Protein AF-A0A382P684-F1 (afdb_monomer_lite)

Secondary structure (DSSP, 8-state):
-B-SEEEE-TTT--EEEEEEEEEETTEEEEEEEEEEEETTEEEEEEEEEE---SSS-S--EEEEE-

Foldseek 3Di:
DDAPDKDADPVQRKIKGAQDWDQDPLKIKGARMWIDPDVVDIKTAQMKIDSDDDPDGPDIDTDRID

Sequence (66 aa):
MKADVTYFDLKSKKGKLLKSKIIANQVRINAKEIARLSANHFSVEDASLTTCKGVLPAWKIEAKSL

Radius of gyration: 12.5 Å; chains: 1; bounding box: 33×20×29 Å

Structure (mmCIF, N/CA/C/O backbone):
data_AF-A0A382P684-F1
#
_entry.id   AF-A0A382P684-F1
#
loop_
_atom_site.group_PDB
_atom_site.id
_atom_site.type_symbol
_atom_site.label_atom_id
_atom_site.label_alt_id
_atom_site.label_comp_id
_atom_site.label_asym_id
_atom_site.label_entity_id
_atom_site.label_seq_id
_atom_site.pdbx_PDB_ins_code
_atom_site.Cartn_x
_atom_site.Cartn_y
_atom_site.Cartn_z
_atom_site.occupancy
_atom_site.B_iso_or_equiv
_atom_site.auth_seq_id
_atom_site.auth_comp_id
_atom_site.auth_asym_id
_atom_site.auth_atom_id
_atom_site.pdbx_PDB_model_num
ATOM 1 N N . MET A 1 1 ? -6.184 -3.064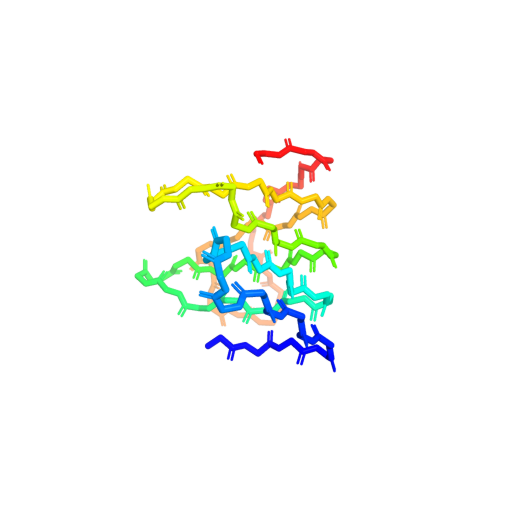 -7.100 1.00 81.50 1 MET A N 1
ATOM 2 C CA . MET A 1 1 ? -5.424 -3.127 -5.833 1.00 81.50 1 MET A CA 1
ATOM 3 C C . MET A 1 1 ? -5.236 -4.592 -5.485 1.00 81.50 1 MET A C 1
ATOM 5 O O . MET A 1 1 ? -6.189 -5.342 -5.640 1.00 81.50 1 MET A O 1
ATOM 9 N N . LYS A 1 2 ? -4.023 -5.008 -5.121 1.00 91.88 2 LYS A N 1
ATOM 10 C CA . LYS A 1 2 ? -3.712 -6.370 -4.659 1.00 91.88 2 LYS A CA 1
ATOM 11 C C . LYS A 1 2 ? -3.014 -6.271 -3.305 1.00 91.88 2 LYS A C 1
ATOM 13 O O . LYS A 1 2 ? -2.226 -5.348 -3.124 1.00 91.88 2 LYS A O 1
ATOM 18 N N . ALA A 1 3 ? -3.307 -7.181 -2.391 1.00 95.62 3 ALA A N 1
ATOM 19 C CA . ALA A 1 3 ? -2.661 -7.287 -1.088 1.00 95.62 3 ALA A CA 1
ATOM 20 C C . ALA A 1 3 ? -2.644 -8.760 -0.679 1.00 95.62 3 ALA A C 1
ATOM 22 O O . ALA A 1 3 ? -3.565 -9.493 -1.044 1.00 95.62 3 ALA A O 1
ATOM 23 N N . ASP A 1 4 ? -1.625 -9.172 0.069 1.00 96.69 4 ASP A N 1
ATOM 24 C CA . ASP A 1 4 ? -1.523 -10.554 0.549 1.00 96.69 4 ASP A CA 1
ATOM 25 C C . ASP A 1 4 ? -2.534 -10.816 1.669 1.00 96.69 4 ASP A C 1
ATOM 27 O O . ASP A 1 4 ? -3.143 -11.880 1.739 1.00 96.69 4 ASP A O 1
ATOM 31 N N . VAL A 1 5 ? -2.726 -9.827 2.547 1.00 96.31 5 VAL A N 1
ATOM 32 C CA . VAL A 1 5 ? -3.661 -9.906 3.673 1.00 96.31 5 VAL A CA 1
ATOM 33 C C . VAL A 1 5 ? -4.461 -8.620 3.758 1.00 96.31 5 VAL A C 1
ATOM 35 O O . VAL A 1 5 ? -3.942 -7.524 3.543 1.00 96.31 5 VAL A O 1
ATOM 38 N N . THR A 1 6 ? -5.743 -8.763 4.070 1.00 95.31 6 THR A N 1
ATOM 39 C CA . THR A 1 6 ? -6.697 -7.662 4.133 1.00 95.31 6 THR A CA 1
ATOM 40 C C . THR A 1 6 ? -7.563 -7.794 5.380 1.00 95.31 6 THR A C 1
ATOM 42 O O . THR A 1 6 ? -8.188 -8.829 5.590 1.00 95.31 6 THR A O 1
ATOM 45 N N . TYR A 1 7 ? -7.618 -6.735 6.186 1.00 94.94 7 TYR A N 1
ATOM 46 C CA . TYR A 1 7 ? -8.480 -6.633 7.361 1.00 94.94 7 TYR A CA 1
ATOM 47 C C . TYR A 1 7 ? -9.460 -5.480 7.181 1.00 94.94 7 TYR A C 1
ATOM 49 O O . TYR A 1 7 ? -9.056 -4.377 6.815 1.00 94.94 7 TYR A O 1
ATOM 57 N N . PHE A 1 8 ? -10.734 -5.714 7.489 1.00 92.38 8 PHE A N 1
ATOM 58 C CA . PHE A 1 8 ? -11.766 -4.682 7.468 1.00 92.38 8 PHE A CA 1
ATOM 59 C C . PHE A 1 8 ? -12.668 -4.794 8.688 1.00 92.38 8 PHE A C 1
ATOM 61 O O . PHE A 1 8 ? -13.198 -5.860 8.986 1.00 92.38 8 PHE A O 1
ATOM 68 N N . ASP A 1 9 ? -12.882 -3.663 9.350 1.00 91.94 9 ASP A N 1
ATOM 69 C CA . ASP A 1 9 ? -13.916 -3.509 10.361 1.00 91.94 9 ASP A CA 1
ATOM 70 C C . ASP A 1 9 ? -15.095 -2.756 9.737 1.00 91.94 9 ASP A C 1
ATOM 72 O O . ASP A 1 9 ? -15.004 -1.573 9.399 1.00 91.94 9 ASP A O 1
ATOM 76 N N . LEU A 1 10 ? -16.221 -3.454 9.584 1.00 90.06 10 LEU A N 1
ATOM 77 C CA . LEU A 1 10 ? -17.433 -2.900 8.983 1.00 90.06 10 LEU A CA 1
ATOM 78 C C . LEU A 1 10 ? -18.110 -1.846 9.869 1.00 90.06 10 LEU A C 1
ATOM 80 O O . LEU A 1 10 ? -18.733 -0.928 9.336 1.00 90.06 10 LEU A O 1
ATOM 84 N N . LYS A 1 11 ? -17.976 -1.941 11.201 1.00 91.38 11 LYS A N 1
ATOM 85 C CA . LYS A 1 11 ? -18.583 -0.986 12.139 1.00 91.38 11 LYS A CA 1
ATOM 86 C C . LYS A 1 11 ? -17.833 0.339 12.111 1.00 91.38 11 LYS A C 1
ATOM 88 O O . LYS A 1 11 ? -18.446 1.389 11.941 1.00 91.38 11 LYS A O 1
ATOM 93 N N . SER A 1 12 ? -16.506 0.294 12.244 1.00 88.88 12 SER A N 1
ATOM 94 C CA . SER A 1 12 ? -15.676 1.507 12.266 1.00 88.88 12 SER A CA 1
ATOM 95 C C . SER A 1 12 ? -15.260 2.004 10.877 1.00 88.88 12 SER A C 1
ATOM 97 O O . SER A 1 12 ? -14.703 3.094 10.757 1.00 88.88 12 SER A O 1
ATOM 99 N N . LYS A 1 13 ? -15.525 1.223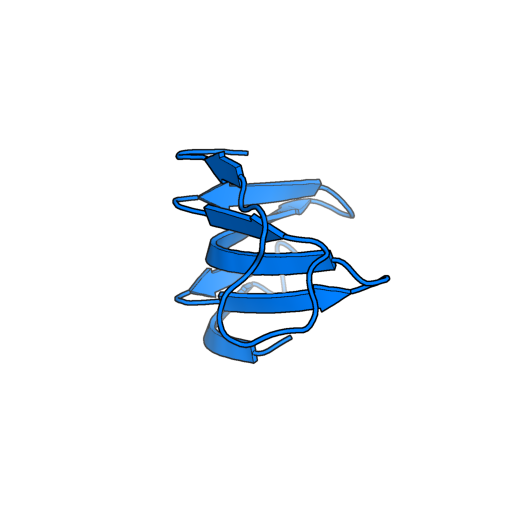 9.818 1.00 88.38 13 LYS A N 1
ATOM 100 C CA . LYS A 1 13 ? -15.096 1.467 8.426 1.00 88.38 13 LYS A CA 1
ATOM 101 C C . LYS A 1 13 ? -13.575 1.586 8.250 1.00 88.38 13 LYS A C 1
ATOM 103 O O . LYS A 1 13 ? -13.116 2.042 7.193 1.00 88.38 13 LYS A O 1
ATOM 108 N N . LYS A 1 14 ? -12.801 1.169 9.255 1.00 92.31 14 LYS A N 1
ATOM 109 C CA . LYS A 1 14 ? -11.340 1.085 9.208 1.00 92.31 14 LYS A CA 1
ATOM 110 C C . LYS A 1 14 ? -10.919 -0.173 8.459 1.00 92.31 14 LYS A C 1
ATOM 112 O O . LYS A 1 14 ? -11.632 -1.176 8.431 1.00 92.31 14 LYS A O 1
ATOM 117 N N . GLY A 1 15 ? -9.748 -0.118 7.843 1.00 93.44 15 GLY A N 1
ATOM 118 C CA . GLY A 1 15 ? -9.203 -1.257 7.117 1.00 93.44 15 GLY A CA 1
ATOM 119 C C . GLY A 1 15 ? -7.693 -1.198 7.027 1.00 93.44 15 GLY A C 1
ATOM 120 O O . GLY A 1 15 ? -7.110 -0.123 7.161 1.00 93.44 15 GLY A O 1
ATOM 121 N N . LYS A 1 16 ? -7.073 -2.354 6.815 1.00 95.44 16 LYS A N 1
ATOM 122 C CA . LYS A 1 16 ? -5.631 -2.500 6.628 1.00 95.44 16 LYS A CA 1
ATOM 123 C C . LYS A 1 16 ? -5.348 -3.470 5.494 1.00 95.44 16 LYS A C 1
ATOM 125 O O . LYS A 1 16 ? -5.968 -4.528 5.412 1.00 95.44 16 LYS A O 1
ATOM 130 N N . LEU A 1 17 ? -4.386 -3.117 4.657 1.00 95.69 17 LEU A N 1
ATOM 131 C CA . LEU A 1 17 ? -3.878 -3.945 3.571 1.00 95.69 17 LEU A CA 1
ATOM 132 C C . LEU A 1 17 ? -2.391 -4.179 3.803 1.00 95.69 17 LEU A C 1
ATOM 134 O O . LEU A 1 17 ? -1.637 -3.213 3.928 1.00 95.69 17 LEU A O 1
ATOM 138 N N . LEU A 1 18 ? -1.965 -5.438 3.846 1.00 96.69 18 LEU A N 1
ATOM 139 C CA . LEU A 1 18 ? -0.568 -5.806 4.062 1.00 96.69 18 LEU A CA 1
ATOM 140 C C . LEU A 1 18 ? 0.074 -6.310 2.770 1.00 96.69 18 LEU A C 1
ATOM 142 O O . LEU A 1 18 ? -0.561 -7.038 2.005 1.00 96.69 18 LEU A O 1
ATOM 146 N N . LYS A 1 19 ? 1.345 -5.942 2.559 1.00 95.94 19 LYS A N 1
ATOM 147 C CA . LYS A 1 19 ? 2.129 -6.252 1.348 1.00 95.94 19 LYS A CA 1
ATOM 148 C C . LYS A 1 19 ? 1.341 -5.894 0.086 1.00 95.94 19 LYS A C 1
ATOM 150 O O . LYS A 1 19 ? 0.994 -6.722 -0.753 1.00 95.94 19 LYS A O 1
ATOM 155 N N . SER A 1 20 ? 0.997 -4.620 0.008 1.00 94.12 20 SER A N 1
ATOM 156 C CA . SER A 1 20 ? 0.025 -4.083 -0.928 1.00 94.12 20 SER A CA 1
ATOM 157 C C . SER A 1 20 ? 0.690 -3.552 -2.187 1.00 94.12 20 SER A C 1
ATOM 159 O O . SER A 1 20 ? 1.712 -2.874 -2.121 1.00 94.12 20 SER A O 1
ATOM 161 N N . LYS A 1 21 ? 0.044 -3.778 -3.332 1.00 93.56 21 LYS A N 1
ATOM 162 C CA . LYS A 1 21 ? 0.359 -3.169 -4.623 1.00 93.56 21 LYS A CA 1
ATOM 163 C C . LYS A 1 21 ? -0.865 -2.455 -5.192 1.00 93.56 21 LYS A C 1
ATOM 165 O O . LYS A 1 21 ? -1.898 -3.068 -5.494 1.00 93.56 21 LYS A O 1
ATOM 170 N N . ILE A 1 22 ? -0.742 -1.147 -5.383 1.00 92.00 22 ILE A N 1
ATOM 171 C CA . ILE A 1 22 ? -1.765 -0.291 -5.988 1.00 92.00 22 ILE A CA 1
ATOM 172 C C . ILE A 1 22 ? -1.256 0.214 -7.332 1.00 92.00 22 ILE A C 1
ATOM 174 O O . ILE A 1 22 ? -0.101 0.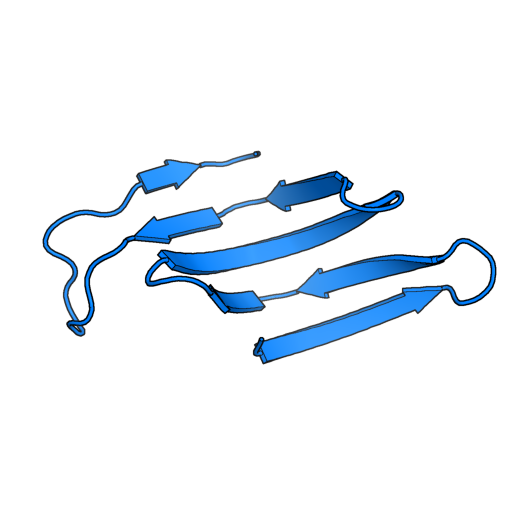605 -7.472 1.00 92.00 22 ILE A O 1
ATOM 178 N N . ILE A 1 23 ? -2.143 0.204 -8.322 1.00 89.25 23 ILE A N 1
ATOM 179 C CA . ILE A 1 23 ? -1.948 0.881 -9.600 1.00 89.25 23 ILE A CA 1
ATOM 180 C C . ILE A 1 23 ? -3.168 1.780 -9.772 1.00 89.25 23 ILE A C 1
ATOM 182 O O . ILE A 1 23 ? -4.277 1.267 -9.914 1.00 89.25 23 ILE A O 1
ATOM 186 N N . ALA A 1 24 ? -2.973 3.093 -9.683 1.00 86.50 24 ALA A N 1
ATOM 187 C CA . ALA A 1 24 ? -4.035 4.095 -9.768 1.00 86.50 24 ALA A CA 1
ATOM 188 C C . ALA A 1 24 ? -3.504 5.340 -10.486 1.00 86.50 24 ALA A C 1
ATOM 190 O O . ALA A 1 24 ? -2.407 5.786 -10.174 1.00 86.50 24 ALA A O 1
ATOM 191 N N . ASN A 1 25 ? -4.252 5.883 -11.454 1.00 85.19 25 ASN A N 1
ATOM 192 C CA . ASN A 1 25 ? -3.896 7.095 -12.210 1.00 85.19 25 ASN A CA 1
ATOM 193 C C . ASN A 1 25 ? -2.408 7.184 -12.595 1.00 85.19 25 ASN A C 1
ATOM 195 O O . ASN A 1 25 ? -1.747 8.184 -12.352 1.00 85.19 25 ASN A O 1
ATOM 199 N N . GLN A 1 26 ? -1.875 6.110 -13.191 1.00 86.19 26 GLN A N 1
ATOM 200 C CA . GLN A 1 26 ? -0.474 5.990 -13.630 1.00 86.19 26 GLN A CA 1
ATOM 201 C C . GLN A 1 26 ? 0.578 5.893 -12.507 1.00 86.19 26 GLN A C 1
ATOM 203 O O . GLN A 1 26 ? 1.729 5.575 -12.798 1.00 86.19 26 GLN A O 1
ATOM 208 N N . VAL A 1 27 ? 0.188 6.047 -11.242 1.00 90.94 27 VAL A N 1
ATOM 209 C CA . VAL A 1 27 ? 1.039 5.821 -10.071 1.00 90.94 27 VAL A CA 1
ATOM 210 C C . VAL A 1 27 ? 0.994 4.347 -9.676 1.00 90.94 27 VAL A C 1
ATOM 212 O O . VAL A 1 27 ? -0.065 3.715 -9.614 1.00 90.94 27 VAL A O 1
ATOM 215 N N . ARG A 1 28 ? 2.170 3.790 -9.400 1.00 92.44 28 ARG A N 1
ATOM 216 C CA . ARG A 1 28 ? 2.368 2.474 -8.798 1.00 92.44 28 ARG A CA 1
ATO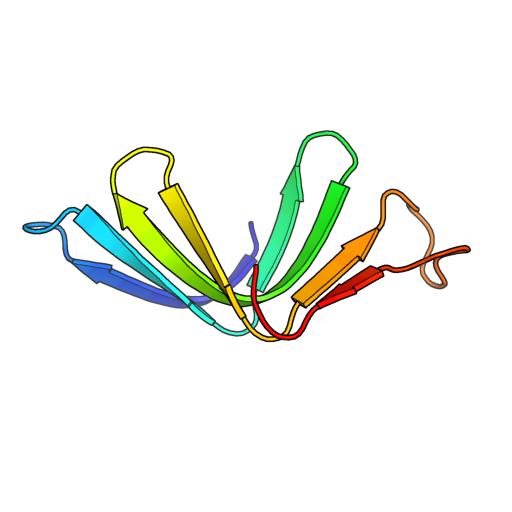M 217 C C . ARG A 1 28 ? 2.862 2.671 -7.377 1.00 92.44 28 ARG A C 1
ATOM 219 O O . ARG A 1 28 ? 3.885 3.319 -7.173 1.00 92.44 28 ARG A O 1
ATOM 226 N N . ILE A 1 29 ? 2.146 2.082 -6.429 1.00 93.06 29 ILE A N 1
ATOM 227 C CA . ILE A 1 29 ? 2.501 2.076 -5.012 1.00 93.06 29 ILE A CA 1
ATOM 228 C C . ILE A 1 29 ? 2.741 0.630 -4.604 1.00 93.06 29 ILE A C 1
ATOM 230 O O . ILE A 1 29 ? 1.862 -0.206 -4.819 1.00 93.06 29 ILE A O 1
ATOM 234 N N . ASN A 1 30 ? 3.891 0.340 -4.005 1.00 94.69 30 ASN A N 1
ATOM 235 C CA . ASN A 1 30 ? 4.060 -0.873 -3.206 1.00 94.69 30 ASN A CA 1
ATOM 236 C C . ASN A 1 30 ? 4.277 -0.452 -1.759 1.00 94.69 30 ASN A C 1
ATOM 238 O O . ASN A 1 30 ? 5.118 0.409 -1.526 1.00 94.69 30 ASN A O 1
ATOM 242 N N . ALA A 1 31 ? 3.554 -1.042 -0.817 1.00 96.25 31 ALA A N 1
ATOM 243 C CA . ALA A 1 31 ? 3.631 -0.686 0.596 1.00 96.25 31 ALA A CA 1
ATOM 244 C C . ALA A 1 31 ? 3.5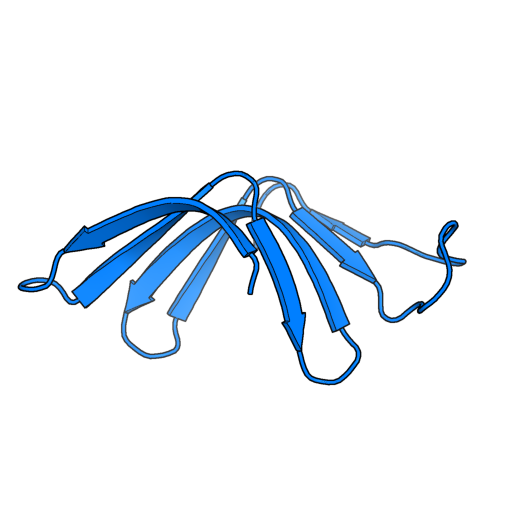51 -1.929 1.473 1.00 96.25 31 ALA A C 1
ATOM 246 O O . ALA A 1 31 ? 2.851 -2.890 1.138 1.00 96.25 31 ALA A O 1
ATOM 247 N N . LYS A 1 32 ? 4.230 -1.909 2.618 1.00 97.19 32 LYS A N 1
ATOM 248 C CA . LYS A 1 32 ? 4.096 -2.979 3.608 1.00 97.19 32 LYS A CA 1
ATOM 249 C C . LYS A 1 32 ? 2.736 -2.929 4.286 1.00 97.19 32 LYS A C 1
ATOM 251 O O . LYS A 1 32 ? 2.130 -3.983 4.453 1.00 97.19 32 LYS A O 1
ATOM 256 N N . GLU A 1 33 ? 2.254 -1.736 4.620 1.00 96.75 33 GLU A N 1
ATOM 257 C CA . GLU A 1 33 ? 0.924 -1.521 5.186 1.00 96.75 33 GLU A CA 1
ATOM 258 C C . GLU A 1 33 ? 0.264 -0.285 4.569 1.00 96.75 33 GLU A C 1
ATOM 260 O O . GLU A 1 33 ? 0.895 0.749 4.369 1.00 96.75 33 GLU A O 1
ATOM 265 N N . ILE A 1 34 ? -1.028 -0.403 4.273 1.00 95.38 34 ILE A N 1
ATOM 266 C CA . ILE A 1 34 ? -1.904 0.723 3.953 1.00 95.38 34 ILE A CA 1
ATOM 267 C C . ILE A 1 34 ? -3.090 0.631 4.895 1.00 95.38 34 ILE A C 1
ATOM 269 O O . ILE A 1 34 ? -3.870 -0.321 4.804 1.00 95.38 34 ILE A O 1
ATOM 273 N N . ALA A 1 35 ? -3.233 1.600 5.793 1.00 95.50 35 ALA A N 1
ATOM 274 C CA . ALA A 1 35 ? -4.345 1.658 6.726 1.00 95.50 35 ALA A CA 1
ATOM 275 C C . ALA A 1 35 ? -5.297 2.789 6.345 1.00 95.50 35 ALA A C 1
ATOM 277 O O . ALA A 1 35 ? -4.888 3.916 6.087 1.00 95.50 35 ALA A O 1
ATOM 278 N N . ARG A 1 36 ? -6.597 2.503 6.334 1.00 94.06 36 ARG A N 1
ATOM 279 C CA . ARG A 1 36 ? -7.634 3.524 6.214 1.00 94.06 36 ARG A CA 1
ATOM 280 C C . ARG A 1 36 ? -7.977 4.045 7.603 1.00 94.06 36 ARG A C 1
ATOM 282 O O . ARG A 1 36 ? -8.507 3.297 8.427 1.00 94.06 36 ARG A O 1
ATOM 289 N N . LEU A 1 37 ? -7.724 5.329 7.828 1.00 89.25 37 LEU A N 1
ATOM 290 C CA . LEU A 1 37 ? -7.993 6.004 9.097 1.00 89.25 37 LEU A CA 1
ATOM 291 C C . LEU A 1 37 ? -9.409 6.590 9.135 1.00 89.25 37 LEU A C 1
ATOM 293 O O . LEU A 1 37 ? -10.100 6.470 10.146 1.00 89.25 37 LEU A O 1
ATOM 297 N N . SER A 1 38 ? -9.859 7.181 8.024 1.00 89.06 38 SER A N 1
ATOM 298 C CA . SER A 1 38 ? -11.225 7.691 7.844 1.00 89.06 38 SER A CA 1
ATOM 299 C C . SER A 1 38 ? -11.616 7.731 6.354 1.00 89.06 38 SER A C 1
ATOM 301 O O . SER A 1 38 ? -10.992 7.085 5.505 1.00 89.06 38 SER A O 1
ATOM 303 N N . ALA A 1 39 ? -12.707 8.416 5.999 1.00 86.62 39 ALA A N 1
ATOM 304 C CA . ALA A 1 39 ? -13.063 8.614 4.596 1.00 86.62 39 ALA A CA 1
ATOM 305 C C . ALA A 1 39 ? -11.981 9.451 3.892 1.00 86.62 39 ALA A C 1
ATOM 307 O O . ALA A 1 39 ? -11.678 10.553 4.329 1.00 86.62 39 ALA A O 1
ATOM 308 N N . ASN A 1 40 ? -11.404 8.912 2.814 1.00 86.56 40 ASN A N 1
ATOM 309 C CA . ASN A 1 40 ? -10.334 9.529 2.018 1.00 86.56 40 ASN A CA 1
ATOM 310 C C . ASN A 1 40 ? -9.017 9.822 2.765 1.00 86.56 40 ASN A C 1
ATOM 312 O O . ASN A 1 40 ? -8.147 10.475 2.201 1.00 86.56 40 ASN A O 1
ATOM 316 N N . HIS A 1 41 ? -8.840 9.308 3.986 1.00 91.56 41 HIS A N 1
ATOM 317 C CA . HIS A 1 41 ? -7.614 9.467 4.768 1.00 91.56 41 HIS A CA 1
ATOM 318 C C . HIS A 1 41 ? -6.964 8.107 5.019 1.00 91.56 41 HIS A C 1
ATOM 320 O O . HIS A 1 41 ? -7.587 7.195 5.582 1.00 91.56 41 HIS A O 1
ATOM 326 N N . PHE A 1 42 ? -5.709 7.987 4.600 1.00 92.44 42 PHE A N 1
ATOM 327 C CA . PHE A 1 42 ? -4.932 6.761 4.658 1.00 92.44 42 PHE A CA 1
ATOM 328 C C . PHE A 1 42 ? -3.554 7.055 5.232 1.00 92.44 42 PHE A C 1
ATOM 330 O O . PHE A 1 42 ? -3.001 8.107 4.936 1.00 92.44 42 PHE A O 1
ATOM 337 N N . SER A 1 43 ? -3.018 6.112 5.999 1.00 94.94 43 SER A N 1
ATOM 338 C CA . SER A 1 43 ? -1.595 6.057 6.320 1.00 94.94 43 SER A CA 1
ATOM 339 C C . SER A 1 43 ? -0.943 4.945 5.513 1.00 94.94 43 SER A C 1
ATOM 341 O O . SER A 1 43 ? -1.548 3.889 5.276 1.00 94.94 43 SER A O 1
ATOM 343 N N . VAL A 1 44 ? 0.290 5.178 5.089 1.00 94.88 44 VAL A N 1
ATOM 344 C CA . VAL A 1 44 ? 1.041 4.254 4.250 1.00 94.88 44 VAL A CA 1
ATOM 345 C C . VAL A 1 44 ? 2.434 4.061 4.847 1.00 94.88 44 VAL A C 1
ATOM 347 O O . VAL A 1 44 ? 3.218 4.998 4.931 1.00 94.88 44 VAL A O 1
ATOM 350 N N . GLU A 1 45 ? 2.760 2.826 5.222 1.00 97.31 45 GLU A N 1
ATOM 351 C CA . GLU A 1 45 ? 4.018 2.486 5.898 1.00 97.31 45 GLU A CA 1
ATOM 352 C C . GLU A 1 45 ? 4.918 1.615 5.015 1.00 97.31 45 GLU A C 1
ATOM 354 O O . GLU A 1 45 ? 4.443 0.710 4.312 1.00 97.31 45 GLU A O 1
ATOM 359 N N . ASP A 1 46 ? 6.226 1.876 5.099 1.00 96.81 46 ASP A N 1
ATOM 360 C CA . ASP A 1 46 ? 7.301 1.253 4.321 1.00 96.81 46 ASP A CA 1
ATOM 361 C C . ASP A 1 46 ? 6.918 1.129 2.837 1.00 96.81 46 ASP A C 1
ATOM 363 O O . ASP A 1 46 ? 6.658 0.037 2.311 1.00 96.81 46 ASP A O 1
ATOM 367 N N . ALA A 1 47 ? 6.820 2.274 2.164 1.00 95.56 47 ALA A N 1
ATOM 368 C CA . ALA A 1 47 ? 6.267 2.370 0.828 1.00 95.56 47 ALA A CA 1
ATOM 369 C C . ALA A 1 47 ? 7.237 2.863 -0.228 1.00 95.56 47 ALA A C 1
ATOM 371 O O . ALA A 1 47 ? 8.237 3.536 0.013 1.00 95.56 47 ALA A O 1
ATOM 372 N N . SER A 1 48 ? 6.873 2.516 -1.454 1.00 95.00 48 SER A N 1
ATOM 373 C CA . SER A 1 48 ? 7.513 2.985 -2.654 1.00 95.00 48 SER A CA 1
ATOM 374 C C . SER A 1 48 ? 6.515 3.489 -3.668 1.00 95.00 48 SER A C 1
ATOM 376 O O . SER A 1 48 ? 5.513 2.822 -3.935 1.00 95.00 48 SER A O 1
ATOM 378 N N . LEU A 1 49 ? 6.832 4.632 -4.267 1.00 93.62 49 LEU A N 1
ATOM 379 C CA . LEU A 1 49 ? 6.057 5.246 -5.332 1.00 93.62 49 LEU A CA 1
ATOM 380 C C . LEU A 1 49 ? 6.882 5.368 -6.606 1.00 93.62 49 LEU A C 1
ATOM 382 O O . LEU A 1 49 ? 8.039 5.784 -6.586 1.00 93.62 49 LEU A O 1
ATOM 386 N N . THR A 1 50 ? 6.256 5.057 -7.735 1.00 94.69 50 THR A N 1
ATOM 387 C CA . THR A 1 50 ? 6.795 5.391 -9.052 1.00 94.69 50 THR A CA 1
ATOM 388 C C . THR A 1 50 ? 5.673 5.598 -10.054 1.00 94.69 50 THR A C 1
ATOM 390 O O . THR A 1 50 ? 4.600 5.005 -9.951 1.00 94.69 50 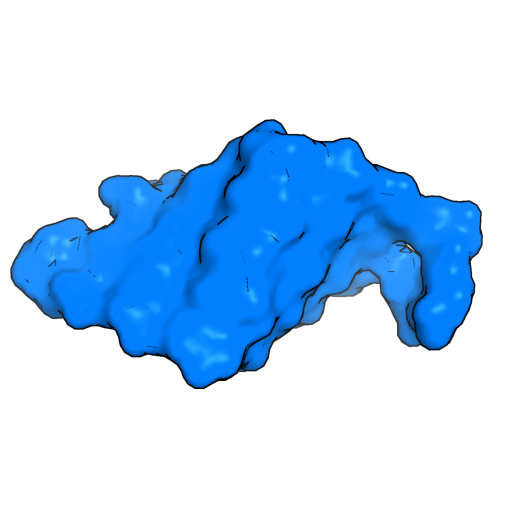THR A O 1
ATOM 393 N N . THR A 1 51 ? 5.926 6.426 -11.055 1.00 95.12 51 THR A N 1
ATOM 394 C CA . THR A 1 51 ? 5.033 6.617 -12.200 1.00 95.12 51 THR A CA 1
ATOM 395 C C . THR A 1 51 ? 5.496 5.786 -13.417 1.00 95.12 51 THR A C 1
ATOM 397 O O . THR A 1 51 ? 4.757 5.577 -14.384 1.00 95.12 51 THR A O 1
ATOM 400 N N . CYS A 1 52 ? 6.700 5.199 -13.341 1.00 93.00 52 CYS A N 1
ATOM 401 C CA . CYS A 1 52 ? 7.288 4.363 -14.382 1.00 93.00 52 CYS A CA 1
ATOM 402 C C . CYS A 1 52 ? 6.485 3.074 -14.617 1.00 93.00 52 CYS A C 1
ATOM 404 O O . CYS A 1 52 ? 5.947 2.473 -13.684 1.00 93.00 52 CYS A O 1
ATOM 406 N N . LYS A 1 53 ? 6.428 2.621 -15.880 1.00 87.19 53 LYS A N 1
ATOM 407 C CA . LYS A 1 53 ? 5.700 1.406 -16.296 1.00 87.19 53 LYS A CA 1
ATOM 408 C C . LYS A 1 53 ? 6.572 0.152 -16.460 1.00 87.19 53 LYS A C 1
ATOM 410 O O . LYS A 1 53 ? 6.009 -0.939 -16.497 1.00 87.19 53 LYS A O 1
ATOM 415 N N . GLY A 1 54 ? 7.895 0.307 -16.555 1.00 78.81 54 GLY A N 1
ATOM 416 C CA . GLY A 1 54 ? 8.855 -0.786 -16.749 1.00 78.81 54 GLY A CA 1
ATOM 417 C C . GLY A 1 54 ? 9.170 -1.582 -15.477 1.00 78.81 54 GLY A C 1
ATOM 418 O O . GLY A 1 54 ? 8.847 -1.150 -14.372 1.00 78.81 54 GLY A O 1
ATOM 419 N N . VAL A 1 55 ? 9.809 -2.747 -15.650 1.00 78.19 55 VAL A N 1
ATOM 420 C CA . VAL A 1 55 ? 10.257 -3.626 -14.547 1.00 78.19 55 VAL A CA 1
ATOM 421 C C . VAL A 1 55 ? 11.302 -2.927 -13.677 1.00 78.19 55 VAL A C 1
ATOM 423 O O . VAL A 1 55 ? 11.227 -2.991 -12.453 1.00 78.19 55 VAL A O 1
ATOM 426 N N . LEU A 1 56 ? 12.232 -2.217 -14.317 1.00 86.19 56 LEU A N 1
ATOM 427 C CA . LEU A 1 56 ? 13.190 -1.332 -13.668 1.00 86.19 56 LEU A CA 1
ATOM 428 C C . LEU A 1 56 ? 12.701 0.109 -13.840 1.00 86.19 56 LEU A C 1
ATOM 430 O O . LEU A 1 56 ? 12.691 0.619 -14.965 1.00 86.19 56 LEU A O 1
ATOM 434 N N . PRO A 1 57 ? 12.219 0.758 -12.771 1.00 89.38 57 PRO A N 1
ATOM 435 C CA . PRO A 1 57 ? 11.782 2.136 -12.867 1.00 89.38 57 PRO A CA 1
ATOM 436 C C . PRO A 1 57 ? 13.003 3.060 -12.973 1.00 89.38 57 PRO A C 1
ATOM 438 O O . PRO A 1 57 ? 13.981 2.881 -12.255 1.00 89.38 57 PRO A O 1
ATOM 441 N N . ALA A 1 58 ? 12.931 4.074 -13.840 1.00 94.69 58 ALA A N 1
ATOM 442 C CA . ALA A 1 58 ? 13.976 5.099 -13.944 1.00 94.69 58 ALA A CA 1
ATOM 443 C C . ALA A 1 58 ? 14.113 5.916 -12.646 1.00 94.69 58 ALA A C 1
ATOM 445 O O . ALA A 1 58 ? 15.170 6.468 -12.363 1.00 94.69 58 ALA A O 1
ATOM 446 N N . TRP A 1 59 ? 13.039 5.981 -11.857 1.00 94.31 59 TRP A N 1
ATOM 447 C CA . TRP A 1 59 ? 13.026 6.600 -10.541 1.00 94.31 59 TRP A CA 1
ATOM 448 C C . TRP A 1 59 ? 11.992 5.936 -9.631 1.00 94.31 59 TRP A C 1
ATOM 450 O O . TRP A 1 59 ? 10.965 5.412 -10.078 1.00 94.31 59 TRP A O 1
ATOM 460 N N . LYS A 1 60 ? 12.246 5.996 -8.328 1.00 94.62 60 LYS A N 1
ATOM 461 C CA . LYS A 1 60 ? 11.371 5.485 -7.274 1.00 94.62 60 LYS A CA 1
ATOM 462 C C . LYS A 1 60 ? 11.568 6.354 -6.037 1.00 94.62 60 LYS A C 1
ATOM 464 O O . LYS A 1 60 ? 12.701 6.666 -5.691 1.00 94.62 60 LYS A O 1
ATOM 469 N N . ILE A 1 61 ? 10.475 6.741 -5.392 1.00 94.44 61 ILE A N 1
ATOM 470 C CA . ILE A 1 61 ? 10.506 7.403 -4.086 1.00 94.44 61 ILE A CA 1
ATOM 471 C C . ILE A 1 61 ? 10.285 6.325 -3.038 1.00 94.44 61 ILE A C 1
ATOM 473 O O . ILE A 1 61 ? 9.352 5.535 -3.178 1.00 94.44 61 ILE A O 1
ATOM 477 N N . GLU A 1 62 ? 11.128 6.295 -2.014 1.00 95.75 62 GLU A N 1
ATOM 478 C CA . GLU A 1 62 ? 10.976 5.419 -0.855 1.00 95.75 62 GLU A CA 1
ATOM 479 C C . GLU A 1 62 ? 10.635 6.267 0.363 1.00 95.75 62 GLU A C 1
ATOM 481 O O . GLU A 1 62 ? 11.263 7.296 0.610 1.00 95.75 62 GLU A O 1
ATOM 486 N N . ALA A 1 63 ? 9.615 5.852 1.104 1.00 94.62 63 ALA A N 1
ATOM 487 C CA . ALA A 1 63 ? 9.156 6.555 2.285 1.00 94.62 63 ALA A CA 1
ATOM 488 C C . ALA A 1 63 ? 8.852 5.553 3.391 1.00 94.62 63 ALA A C 1
ATOM 490 O O . ALA A 1 63 ? 8.162 4.556 3.173 1.00 94.62 63 ALA A O 1
ATOM 491 N N . LYS A 1 64 ? 9.368 5.832 4.589 1.00 95.94 64 LYS A N 1
ATOM 492 C CA . LYS A 1 64 ? 9.107 4.999 5.764 1.00 95.94 64 LYS A CA 1
ATOM 493 C C . LYS A 1 64 ? 7.659 5.139 6.238 1.00 95.94 64 LYS A C 1
ATOM 495 O O . LYS A 1 64 ? 7.052 4.140 6.589 1.00 95.94 64 LYS A O 1
ATOM 500 N N . SER A 1 65 ? 7.116 6.354 6.194 1.00 93.19 65 SER A N 1
ATOM 501 C CA . SER A 1 65 ? 5.735 6.672 6.567 1.00 93.19 65 SER A CA 1
ATOM 502 C C . SER A 1 65 ? 5.238 7.854 5.724 1.00 93.19 65 SER A C 1
ATOM 504 O O . SER A 1 65 ? 6.014 8.784 5.468 1.00 93.19 65 SER A O 1
ATOM 506 N N . LEU A 1 66 ? 3.990 7.773 5.251 1.00 86.12 66 LEU A N 1
ATOM 507 C CA . LEU A 1 66 ? 3.262 8.761 4.440 1.00 86.12 66 LEU A CA 1
ATOM 508 C C . LEU A 1 66 ? 1.814 8.899 4.920 1.00 86.12 66 LEU A C 1
ATOM 510 O O . LEU A 1 66 ? 1.190 7.856 5.242 1.00 86.12 66 LEU A O 1
#

pLDDT: mean 92.24, std 4.29, range [78.19, 97.31]

Organism: NCBI:txid408172